Protein AF-A0A971K9X6-F1 (afdb_monomer)

Mean predicted aligned error: 4.58 Å

Secondary structure (DSSP, 8-state):
-HHHHHHHHHHHHHHHHHHHHHHHHHHHHS-SSSHHHHHHHHHHHHTTHHHHHHHHHHHHHHT--HHHHHHHHHHHHHHHHHHHHHHHHHIIIII--TT-GGGSGGGTTSTTHHHHHHHIIIIIIIHHHHHHHHHHHHHHHHHHHHHHHHHHHHHHTS--

Foldseek 3Di:
DPPLLVVLLVLLLVLLLVLLVVLVVLPVPFDCDDPSVVVSVCSSVVSLVVSLVVSLLCCCPPVVDLQSLLQSQLSSLLSSQLNNLVSVLCCCADVNDPVCNLQHVVNVVPPCNVVSVVVCCVCPRVVSSVVSSVVSNNVRNVSSSVSSVVSNVVVVVVVD

Radius of gyration: 18.91 Å; Cα contacts (8 Å, |Δi|>4): 188; chains: 1; bounding box: 48×42×56 Å

Sequence (160 aa):
MKKRWLVYALAGFFFGIFDFYYQILVQKHLPAIGLLGYIKVLLILGVFIIPLVPAVRYESKTSGSRLQAGLAGSLIWLAAIVAYYLTNAVQLAFIGFAGMPELHISQRAEPYFWENWKNVFTYSILGGMAEWGAIALVGGFIVGYLLSLILLRRRGSVSQ

Solvent-accessible surface area (backbone atoms only — not comparable to full-atom values): 8032 Å² total; per-residue (Å²): 124,70,69,61,58,51,50,38,34,50,48,13,26,56,46,10,46,51,46,47,58,48,50,52,53,49,60,74,75,38,56,83,63,68,75,54,18,57,52,45,52,49,53,68,61,52,56,64,48,63,73,36,50,64,53,18,55,46,26,43,68,74,67,64,33,42,65,58,6,8,53,48,17,15,44,19,38,33,29,13,42,52,28,24,40,50,46,50,52,49,36,34,35,75,72,46,37,94,94,47,58,62,52,15,61,89,34,66,84,45,96,54,26,68,60,54,44,52,49,46,45,52,59,54,38,49,39,45,39,52,60,51,30,53,48,20,39,54,49,19,22,52,53,18,26,53,52,21,52,56,57,52,53,59,54,63,69,72,74,114

Structure (mmCIF, N/CA/C/O backbone):
data_AF-A0A971K9X6-F1
#
_entry.id   AF-A0A971K9X6-F1
#
loop_
_atom_site.group_PDB
_atom_site.id
_atom_site.type_symbol
_atom_site.label_atom_id
_atom_site.label_alt_id
_atom_site.label_comp_id
_atom_site.label_asym_id
_atom_site.label_entity_id
_atom_site.label_seq_id
_atom_site.pdbx_PDB_ins_code
_atom_site.Cartn_x
_atom_site.Cartn_y
_atom_site.Cartn_z
_atom_site.occupancy
_atom_site.B_iso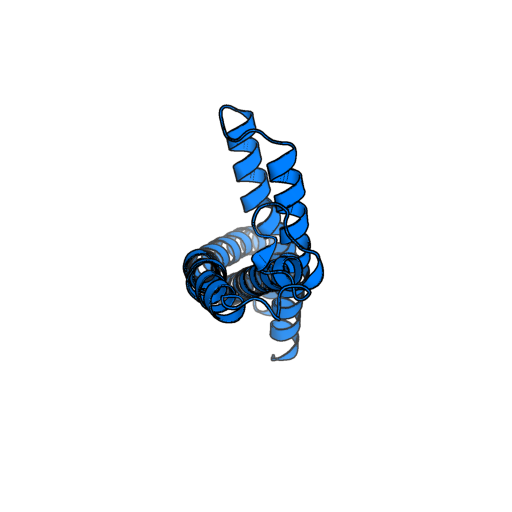_or_equiv
_atom_site.auth_seq_id
_atom_site.auth_comp_id
_atom_site.auth_asym_id
_atom_site.auth_atom_id
_atom_site.pdbx_PDB_model_num
ATOM 1 N N . MET A 1 1 ? -8.274 -18.570 15.133 1.00 62.53 1 MET A N 1
ATOM 2 C CA . MET A 1 1 ? -7.395 -17.374 15.091 1.00 62.53 1 MET A CA 1
ATOM 3 C C . MET A 1 1 ? -6.742 -17.126 13.727 1.00 62.53 1 MET A C 1
ATOM 5 O O . MET A 1 1 ? -6.788 -15.991 13.290 1.00 62.53 1 MET A O 1
ATOM 9 N N . LYS A 1 2 ? -6.193 -18.124 13.012 1.00 74.31 2 LYS A N 1
ATOM 10 C CA . LYS A 1 2 ? -5.435 -17.900 11.754 1.00 74.31 2 LYS A CA 1
ATOM 11 C C . LYS A 1 2 ? -6.257 -17.372 10.558 1.00 74.31 2 LYS A C 1
ATOM 13 O O . LYS A 1 2 ? -5.766 -16.539 9.809 1.00 74.31 2 LYS A O 1
ATOM 18 N N . LYS A 1 3 ? -7.520 -17.800 10.407 1.00 89.62 3 LYS A N 1
ATOM 19 C CA . LYS A 1 3 ? -8.352 -17.458 9.232 1.00 89.62 3 LYS A CA 1
ATOM 20 C C . LYS A 1 3 ? -8.624 -15.952 9.075 1.00 89.62 3 LYS A C 1
ATOM 22 O O . LYS A 1 3 ? -8.594 -15.461 7.957 1.00 89.62 3 LYS A O 1
ATOM 27 N N . ARG A 1 4 ? -8.838 -15.206 10.168 1.00 92.31 4 ARG A N 1
ATOM 28 C CA . ARG A 1 4 ? -9.127 -13.758 10.090 1.00 92.31 4 ARG A CA 1
ATOM 29 C C . ARG A 1 4 ? -7.924 -12.928 9.635 1.00 92.31 4 ARG A C 1
ATOM 31 O O . ARG A 1 4 ? -8.088 -12.020 8.838 1.00 92.31 4 ARG A O 1
ATOM 38 N N . TRP A 1 5 ? -6.717 -13.293 10.068 1.00 95.25 5 TRP A N 1
ATOM 39 C CA . TRP A 1 5 ? -5.487 -12.624 9.633 1.00 95.25 5 TRP A CA 1
ATOM 40 C C . TRP A 1 5 ? -5.223 -12.843 8.143 1.00 95.25 5 TRP A C 1
ATOM 42 O O . TRP A 1 5 ? -4.822 -11.911 7.457 1.00 95.25 5 TRP A O 1
ATOM 52 N N . LEU A 1 6 ? -5.530 -14.040 7.628 1.00 96.06 6 LEU A N 1
ATOM 53 C CA . LEU A 1 6 ? -5.502 -14.294 6.188 1.00 96.06 6 LEU A CA 1
ATOM 54 C C . LEU A 1 6 ? -6.502 -13.400 5.444 1.00 96.06 6 LEU A C 1
ATOM 56 O O . LEU A 1 6 ? -6.147 -12.820 4.427 1.00 96.06 6 LEU A O 1
ATOM 60 N N . VAL A 1 7 ? -7.724 -13.241 5.963 1.00 96.06 7 VAL A N 1
ATOM 61 C CA . VAL A 1 7 ? -8.721 -12.332 5.367 1.00 96.06 7 VAL A CA 1
ATOM 62 C C . VAL A 1 7 ? -8.218 -10.886 5.351 1.00 96.06 7 VAL A C 1
ATOM 64 O O . VAL A 1 7 ? -8.391 -10.210 4.346 1.00 96.06 7 VAL A O 1
ATOM 67 N N . TYR A 1 8 ? -7.553 -10.416 6.410 1.00 97.19 8 TYR A N 1
ATOM 68 C CA . TYR A 1 8 ? -6.954 -9.075 6.445 1.00 97.19 8 TYR A CA 1
ATOM 69 C C . TYR A 1 8 ? -5.833 -8.918 5.415 1.00 97.19 8 TYR A C 1
ATOM 71 O O . TYR A 1 8 ? -5.815 -7.936 4.678 1.00 97.19 8 TYR A O 1
ATOM 79 N N . ALA A 1 9 ? -4.940 -9.904 5.313 1.00 97.75 9 ALA A N 1
ATOM 80 C CA . ALA A 1 9 ? -3.885 -9.900 4.307 1.00 97.75 9 ALA A CA 1
ATOM 81 C C . ALA A 1 9 ? -4.460 -9.897 2.881 1.00 97.75 9 ALA A C 1
ATOM 83 O O . ALA A 1 9 ? -4.021 -9.108 2.054 1.00 97.75 9 ALA A O 1
ATOM 84 N N . LEU A 1 10 ? -5.481 -10.716 2.603 1.00 97.56 10 LEU A N 1
ATOM 85 C CA . LEU A 1 10 ? -6.153 -10.744 1.301 1.00 97.56 10 LEU A CA 1
ATOM 86 C C . LEU A 1 10 ? -6.877 -9.427 1.001 1.00 97.56 10 LEU A C 1
ATOM 88 O O . LEU A 1 10 ? -6.783 -8.926 -0.114 1.00 97.56 10 LEU A O 1
ATOM 92 N N . ALA A 1 11 ? -7.563 -8.844 1.987 1.00 97.62 11 ALA A N 1
ATOM 93 C CA . ALA A 1 11 ? -8.222 -7.550 1.834 1.00 97.62 11 ALA A CA 1
ATOM 94 C C . ALA A 1 11 ? -7.212 -6.450 1.485 1.00 97.62 11 ALA A C 1
ATOM 96 O O . ALA A 1 11 ? -7.444 -5.693 0.548 1.00 97.62 11 ALA A O 1
ATOM 97 N N . GLY A 1 12 ? -6.077 -6.406 2.190 1.00 98.31 12 GLY A N 1
ATOM 98 C CA . GLY A 1 12 ? -4.971 -5.508 1.866 1.00 98.31 12 GLY A CA 1
ATOM 99 C C . GLY A 1 12 ? -4.404 -5.772 0.473 1.00 98.31 12 GLY A C 1
ATOM 100 O O . GLY A 1 12 ? -4.256 -4.842 -0.306 1.00 98.31 12 GLY A O 1
ATOM 101 N N . PHE A 1 13 ? -4.171 -7.035 0.118 1.00 98.50 13 PHE A N 1
ATOM 102 C CA . PHE A 1 13 ? -3.624 -7.418 -1.182 1.00 98.50 13 PHE A CA 1
ATOM 103 C C . PHE A 1 13 ? -4.508 -6.956 -2.352 1.00 98.50 13 PHE A C 1
ATOM 105 O O . PHE A 1 13 ? -4.042 -6.244 -3.237 1.00 98.50 13 PHE A O 1
ATOM 112 N N . PHE A 1 14 ? -5.802 -7.296 -2.340 1.00 98.31 14 PHE A N 1
ATOM 113 C CA . PHE A 1 14 ? -6.727 -6.854 -3.390 1.00 98.31 14 PHE A CA 1
ATOM 114 C C . PHE A 1 14 ? -6.895 -5.336 -3.406 1.00 98.31 14 PHE A C 1
ATOM 116 O O . PHE A 1 14 ? -6.983 -4.739 -4.479 1.00 98.31 14 PHE A O 1
ATOM 123 N N . PHE A 1 15 ? -6.896 -4.707 -2.228 1.00 98.44 15 PHE A N 1
ATOM 124 C CA . PHE A 1 15 ? -6.911 -3.256 -2.132 1.00 98.44 15 PHE A CA 1
ATOM 125 C C . PHE A 1 15 ? -5.670 -2.627 -2.772 1.00 98.44 15 PHE A C 1
ATOM 127 O O . PHE A 1 15 ? -5.825 -1.666 -3.505 1.00 98.44 15 PHE A O 1
ATOM 134 N N . GLY A 1 16 ? -4.470 -3.174 -2.573 1.00 98.38 16 GLY A N 1
ATOM 135 C CA . GLY A 1 16 ? -3.242 -2.653 -3.182 1.00 98.38 16 GLY A CA 1
ATOM 136 C C . GLY A 1 16 ? -3.235 -2.732 -4.710 1.00 98.38 16 GLY A C 1
ATOM 137 O O . GLY A 1 16 ? -2.792 -1.793 -5.367 1.00 98.38 16 GLY A O 1
ATOM 138 N N . ILE A 1 17 ? -3.791 -3.806 -5.286 1.00 98.31 17 ILE A N 1
ATOM 139 C CA . ILE A 1 17 ? -4.000 -3.906 -6.743 1.00 98.31 17 ILE A CA 1
ATOM 140 C C . ILE A 1 17 ? -4.943 -2.795 -7.218 1.00 98.31 17 ILE A C 1
ATOM 142 O O . ILE A 1 17 ? -4.664 -2.118 -8.203 1.00 98.31 17 ILE A O 1
ATOM 146 N N . PHE A 1 18 ? -6.066 -2.596 -6.523 1.00 98.12 18 PHE A N 1
ATOM 147 C CA . PHE A 1 18 ? -7.011 -1.530 -6.853 1.00 98.12 18 PHE A CA 1
ATOM 148 C C . PHE A 1 18 ? -6.384 -0.135 -6.702 1.00 98.12 18 PHE A C 1
ATOM 150 O O . PHE A 1 18 ? -6.533 0.707 -7.589 1.00 98.12 18 PHE A O 1
ATOM 157 N N . ASP A 1 19 ? -5.665 0.093 -5.603 1.00 97.81 19 ASP A N 1
ATOM 158 C CA . ASP A 1 19 ? -5.030 1.364 -5.268 1.00 97.81 19 ASP A CA 1
ATOM 159 C C . ASP A 1 19 ? -4.020 1.779 -6.337 1.00 97.81 19 ASP A C 1
ATOM 161 O O . ASP A 1 19 ? -3.967 2.944 -6.713 1.00 97.81 19 ASP A O 1
ATOM 165 N N . PHE A 1 20 ? -3.301 0.821 -6.923 1.00 97.44 20 PHE A N 1
ATOM 166 C CA . PHE A 1 20 ? -2.401 1.079 -8.041 1.00 97.44 20 PHE A CA 1
ATOM 167 C C . PHE A 1 20 ? -3.087 1.815 -9.206 1.00 97.44 20 PHE A C 1
ATOM 169 O O . PHE A 1 20 ? -2.646 2.885 -9.632 1.00 97.44 20 PHE A O 1
ATOM 176 N N . TYR A 1 21 ? -4.223 1.299 -9.679 1.00 96.31 21 TYR A N 1
ATOM 177 C CA . TYR A 1 21 ? -4.985 1.944 -10.752 1.00 96.31 21 TYR A CA 1
ATOM 178 C C . TYR A 1 21 ? -5.677 3.227 -10.287 1.00 96.31 21 TYR A C 1
ATOM 180 O O . TYR A 1 21 ? -5.750 4.203 -11.038 1.00 96.31 21 TYR A O 1
ATOM 188 N N . TYR A 1 22 ? -6.160 3.250 -9.044 1.00 96.62 22 TYR A N 1
ATOM 189 C CA . TYR A 1 22 ? -6.749 4.441 -8.442 1.00 96.62 22 TYR A CA 1
ATOM 190 C C . TYR A 1 22 ? -5.754 5.607 -8.400 1.00 96.62 22 TYR A C 1
ATOM 192 O O . TYR A 1 22 ? -6.085 6.719 -8.815 1.00 96.62 22 TYR A O 1
ATOM 200 N N . GLN A 1 23 ? -4.515 5.357 -7.979 1.00 95.12 23 GLN A N 1
ATOM 201 C CA . GLN A 1 23 ? -3.474 6.374 -7.936 1.00 95.12 23 GLN A CA 1
ATOM 202 C C . GLN A 1 23 ? -3.124 6.889 -9.331 1.00 95.12 23 GLN A C 1
ATOM 204 O O . GLN A 1 23 ? -2.978 8.099 -9.490 1.00 95.12 23 GLN A O 1
ATOM 209 N N . ILE A 1 24 ? -3.067 6.029 -10.355 1.00 93.19 24 ILE A N 1
ATOM 210 C CA . ILE A 1 24 ? -2.876 6.471 -11.749 1.00 93.19 24 ILE A CA 1
ATOM 211 C C . ILE A 1 24 ? -3.981 7.455 -12.160 1.00 93.19 24 ILE A C 1
ATOM 213 O O . ILE A 1 24 ? -3.691 8.519 -12.712 1.00 93.19 24 ILE A O 1
ATOM 217 N N . LEU A 1 25 ? -5.245 7.144 -11.854 1.00 94.69 25 LEU A N 1
ATOM 218 C CA . LEU A 1 25 ? -6.383 8.021 -12.153 1.00 94.69 25 LEU A CA 1
ATOM 219 C C . LEU A 1 25 ? -6.283 9.362 -11.418 1.00 94.69 25 LEU A C 1
ATOM 221 O O . LEU A 1 25 ? -6.429 10.423 -12.029 1.00 94.69 25 LEU A O 1
ATOM 225 N N . VAL A 1 26 ? -5.994 9.325 -10.118 1.00 94.50 26 VAL A N 1
ATOM 226 C CA . VAL A 1 26 ? -5.851 10.523 -9.282 1.00 94.50 26 VAL A CA 1
ATOM 227 C C . VAL A 1 26 ? -4.687 11.390 -9.762 1.00 94.50 26 VAL A C 1
ATOM 229 O O . VAL A 1 26 ? -4.823 12.609 -9.869 1.00 94.50 26 VAL A O 1
ATOM 232 N N . GLN A 1 27 ? -3.547 10.783 -10.092 1.00 90.94 27 GLN A N 1
ATOM 233 C CA . GLN A 1 27 ? -2.368 11.501 -10.567 1.00 90.94 27 GLN A CA 1
ATOM 234 C C . GLN A 1 27 ? -2.580 12.137 -11.940 1.00 90.94 27 GLN A C 1
ATOM 236 O O . GLN A 1 27 ? -2.094 13.245 -12.158 1.00 90.94 27 GLN A O 1
ATOM 241 N N . LYS A 1 28 ? -3.326 11.472 -12.829 1.00 91.81 28 LYS A N 1
ATOM 242 C CA . LYS A 1 28 ? -3.650 11.974 -14.169 1.00 91.81 28 LYS A CA 1
ATOM 243 C C . LYS A 1 28 ? -4.585 13.184 -14.142 1.00 91.81 28 LYS A C 1
ATOM 245 O O . LYS A 1 28 ? -4.468 14.057 -14.997 1.00 91.81 28 LYS A O 1
ATOM 250 N N . HIS A 1 29 ? -5.528 13.221 -13.201 1.00 91.56 29 HIS A N 1
ATOM 251 C CA . HIS A 1 29 ? -6.605 14.215 -13.202 1.00 91.56 29 HIS A CA 1
ATOM 252 C C . HIS A 1 29 ? -6.433 15.352 -12.195 1.00 91.56 29 HIS A C 1
ATOM 254 O O . HIS A 1 29 ? -7.069 16.391 -12.368 1.00 91.56 29 HIS A O 1
ATOM 260 N N . LEU A 1 30 ? -5.585 15.196 -11.172 1.00 90.81 30 LEU A N 1
ATOM 261 C CA . LEU A 1 30 ? -5.364 16.238 -10.170 1.00 90.81 30 LEU A CA 1
ATOM 262 C C . LEU A 1 30 ? -3.942 16.816 -10.220 1.00 90.81 30 LEU A C 1
ATOM 264 O O . LEU A 1 30 ? -2.958 16.062 -10.138 1.00 90.81 30 LEU A O 1
ATOM 268 N N . PRO A 1 31 ? -3.814 18.158 -10.293 1.00 89.06 31 PRO A N 1
ATOM 269 C CA . PRO A 1 31 ? -2.521 18.824 -10.288 1.00 89.06 31 PRO A CA 1
ATOM 270 C C . PRO A 1 31 ? -1.828 18.666 -8.930 1.00 89.06 31 PRO A C 1
ATOM 272 O O . PRO A 1 31 ? -2.461 18.444 -7.899 1.00 89.06 31 PRO A O 1
ATOM 275 N N . ALA A 1 32 ? -0.499 18.781 -8.931 1.00 84.75 32 ALA A N 1
ATOM 276 C CA . ALA A 1 32 ? 0.317 18.602 -7.729 1.00 84.75 32 ALA A CA 1
ATOM 277 C C . ALA A 1 32 ? 0.372 19.844 -6.819 1.00 84.75 32 ALA A C 1
ATOM 279 O O . ALA A 1 32 ? 0.761 19.727 -5.661 1.00 84.75 32 ALA A O 1
ATOM 280 N N . ILE A 1 33 ? -0.004 21.022 -7.326 1.00 87.44 33 ILE A N 1
ATOM 281 C CA . ILE A 1 33 ? 0.164 22.311 -6.641 1.00 87.44 33 ILE A CA 1
ATOM 282 C C . ILE A 1 33 ? -1.177 23.010 -6.381 1.00 87.44 33 ILE A C 1
ATOM 284 O O . ILE A 1 33 ? -2.161 22.791 -7.089 1.00 87.44 33 ILE A O 1
ATOM 288 N N . GLY A 1 34 ? -1.202 23.876 -5.365 1.00 89.88 34 GLY A N 1
ATOM 289 C CA . GLY A 1 34 ? -2.387 24.640 -4.964 1.00 89.88 34 GLY A CA 1
ATOM 290 C C . GLY A 1 34 ? -3.433 23.810 -4.209 1.00 89.88 34 GLY A C 1
ATOM 291 O O . GLY A 1 34 ? -3.157 22.702 -3.750 1.00 89.88 34 GLY A O 1
ATOM 292 N N . LEU A 1 35 ? -4.657 24.343 -4.086 1.00 89.38 35 LEU A N 1
ATOM 293 C CA . LEU A 1 35 ? -5.756 23.713 -3.333 1.00 89.38 35 LEU A CA 1
ATOM 294 C C . LEU A 1 35 ? -6.031 22.264 -3.775 1.00 89.38 35 LEU A C 1
ATOM 296 O O . LEU A 1 35 ? -6.212 21.371 -2.947 1.00 89.38 35 LEU A O 1
ATOM 300 N N . LEU A 1 36 ? -6.014 22.027 -5.086 1.00 89.75 36 LEU A N 1
ATOM 301 C CA . LEU A 1 36 ? -6.235 20.706 -5.674 1.00 89.75 36 LEU A CA 1
ATOM 302 C C . LEU A 1 36 ? -5.108 19.709 -5.342 1.00 89.75 36 LEU A C 1
ATOM 304 O O . LEU A 1 36 ? -5.373 18.511 -5.258 1.00 89.75 36 LEU A O 1
ATOM 308 N N . GLY A 1 37 ? -3.890 20.188 -5.067 1.00 90.06 37 GLY A N 1
ATOM 309 C CA . GLY A 1 37 ? -2.783 19.360 -4.584 1.00 90.06 37 GLY A CA 1
ATOM 310 C C . GLY A 1 37 ? -3.036 18.796 -3.182 1.00 90.06 37 GLY A C 1
ATOM 311 O O . GLY A 1 37 ? -2.799 17.614 -2.939 1.00 90.06 37 GLY A O 1
ATOM 312 N N . TYR A 1 38 ? -3.612 19.586 -2.270 1.00 91.12 38 TYR A N 1
ATOM 313 C CA . TYR A 1 38 ? -4.000 19.080 -0.945 1.00 91.12 38 TYR A CA 1
ATOM 314 C C . TYR A 1 38 ? -5.118 18.038 -1.041 1.00 91.12 38 TYR A C 1
ATOM 316 O O . TYR A 1 38 ? -5.060 17.003 -0.378 1.00 91.12 38 TYR A O 1
ATOM 324 N N . ILE A 1 39 ? -6.106 18.272 -1.911 1.00 91.62 39 ILE A N 1
ATOM 325 C CA . ILE A 1 39 ? -7.180 17.303 -2.177 1.00 91.62 39 ILE A CA 1
ATOM 326 C C . ILE A 1 39 ? -6.597 15.994 -2.720 1.00 91.62 39 ILE A C 1
ATOM 328 O O . ILE A 1 39 ? -6.990 14.920 -2.273 1.00 91.62 39 ILE A O 1
ATOM 332 N N . LYS A 1 40 ? -5.610 16.066 -3.620 1.00 91.94 40 LYS A N 1
ATOM 333 C CA . LYS A 1 40 ? -4.902 14.891 -4.141 1.00 91.94 40 LYS A CA 1
ATOM 334 C C . LYS A 1 40 ? -4.255 14.063 -3.027 1.00 91.94 40 LYS A C 1
ATOM 336 O O . LYS A 1 40 ? -4.444 12.851 -2.996 1.00 91.94 40 LYS A O 1
ATOM 341 N N . VAL A 1 41 ? -3.544 14.700 -2.095 1.00 90.56 41 VAL A N 1
ATOM 342 C CA . VAL A 1 41 ? -2.926 14.004 -0.949 1.00 90.56 41 VAL A CA 1
ATOM 343 C C . VAL A 1 41 ? -3.987 13.344 -0.066 1.00 90.56 41 VAL A C 1
ATOM 345 O O . VAL A 1 41 ? -3.829 12.188 0.323 1.00 90.56 41 VAL A O 1
ATOM 348 N N . LEU A 1 42 ? -5.091 14.044 0.213 1.00 92.38 42 LEU A N 1
ATOM 349 C CA . LEU A 1 42 ? -6.198 13.495 1.002 1.00 92.38 42 LEU A CA 1
ATOM 350 C C . LEU A 1 42 ? -6.845 12.281 0.333 1.00 92.38 42 LEU A C 1
ATOM 352 O O . LEU A 1 42 ? -7.206 11.336 1.025 1.00 92.38 42 LEU A O 1
ATOM 356 N N . LEU A 1 43 ? -6.976 12.286 -0.991 1.00 94.00 43 LEU A N 1
ATOM 357 C CA . LEU A 1 43 ? -7.516 11.159 -1.746 1.00 94.00 43 LEU A CA 1
ATOM 358 C C . LEU A 1 43 ? -6.575 9.947 -1.712 1.00 94.00 43 LEU A C 1
ATOM 360 O O . LEU A 1 43 ? -7.024 8.844 -1.412 1.00 94.00 43 LEU A O 1
ATOM 364 N N . ILE A 1 44 ? -5.272 10.164 -1.928 1.00 93.12 44 ILE A N 1
ATOM 365 C CA . ILE A 1 44 ? -4.255 9.098 -1.913 1.00 93.12 44 ILE A CA 1
ATOM 366 C C . ILE A 1 44 ? -4.119 8.466 -0.523 1.00 93.12 44 ILE A C 1
ATOM 368 O O . ILE A 1 44 ? -4.059 7.249 -0.402 1.00 93.12 44 ILE A O 1
ATOM 372 N N . LEU A 1 45 ? -4.087 9.266 0.545 1.00 91.31 45 LEU A N 1
ATOM 373 C CA . LEU A 1 45 ? -3.921 8.728 1.900 1.00 91.31 45 LEU A CA 1
ATOM 374 C C . LEU A 1 45 ? -5.249 8.283 2.523 1.00 91.31 45 LEU A C 1
ATOM 376 O O . LEU A 1 45 ? -5.299 7.311 3.273 1.00 91.31 45 LEU A O 1
ATOM 380 N N . GLY A 1 46 ? -6.343 8.981 2.225 1.00 92.88 46 GLY A N 1
ATOM 381 C CA . GLY A 1 46 ? -7.652 8.725 2.822 1.00 92.88 46 GLY A CA 1
ATOM 382 C C . GLY A 1 46 ? -8.284 7.415 2.357 1.00 92.88 46 GLY A C 1
ATOM 383 O O . GLY A 1 46 ? -8.967 6.754 3.143 1.00 92.88 46 GLY A O 1
ATOM 384 N N . VAL A 1 47 ? -8.022 6.989 1.117 1.00 95.94 47 VAL A N 1
ATOM 385 C CA . VAL A 1 47 ? -8.576 5.743 0.562 1.00 95.94 47 VAL A CA 1
ATOM 386 C C . VAL A 1 47 ? -8.128 4.500 1.351 1.00 95.94 47 VAL A C 1
ATOM 388 O O . VAL A 1 47 ? -8.895 3.546 1.489 1.00 95.94 47 VAL A O 1
ATOM 391 N N . PHE A 1 48 ? -6.958 4.544 1.998 1.00 96.00 48 PHE A N 1
ATOM 392 C CA . PHE A 1 48 ? -6.423 3.459 2.836 1.00 96.00 48 PHE A CA 1
ATOM 393 C C . PHE A 1 48 ? -7.248 3.174 4.104 1.00 96.00 48 PHE A C 1
ATOM 395 O O . PHE A 1 48 ? -7.081 2.130 4.743 1.00 96.00 48 PHE A O 1
ATOM 402 N N . ILE A 1 49 ? -8.175 4.063 4.471 1.00 95.25 49 ILE A N 1
ATOM 403 C CA . ILE A 1 49 ? -9.113 3.836 5.577 1.00 95.25 49 ILE A CA 1
ATOM 404 C C . ILE A 1 49 ? -10.167 2.783 5.194 1.00 95.25 49 ILE A C 1
ATOM 406 O O . ILE A 1 49 ? -10.603 2.012 6.052 1.00 95.25 49 ILE A O 1
ATOM 410 N N . ILE A 1 50 ? -10.547 2.698 3.914 1.00 95.31 50 ILE A N 1
ATOM 411 C CA . ILE A 1 50 ? -11.618 1.821 3.412 1.00 95.31 50 ILE A CA 1
ATOM 412 C C . ILE A 1 50 ? -11.404 0.345 3.790 1.00 95.31 50 ILE A C 1
ATOM 414 O O . ILE A 1 50 ? -12.294 -0.221 4.433 1.00 95.31 50 ILE A O 1
ATOM 418 N N . PRO A 1 51 ? -10.265 -0.302 3.461 1.00 95.25 51 PRO A N 1
ATOM 419 C CA . PRO A 1 51 ? -10.054 -1.712 3.801 1.00 95.25 51 PRO A CA 1
ATOM 420 C C . PRO A 1 51 ? -9.854 -1.934 5.308 1.00 95.25 51 PRO A C 1
ATOM 422 O O . PRO A 1 51 ? -10.060 -3.037 5.813 1.00 95.25 51 PRO A O 1
ATOM 425 N N . LEU A 1 52 ? -9.473 -0.888 6.043 1.00 94.75 52 LEU A N 1
ATOM 426 C CA . LEU A 1 52 ? -9.100 -0.962 7.450 1.00 94.75 52 LEU A CA 1
ATOM 427 C C . LEU A 1 52 ? -10.322 -0.894 8.384 1.00 94.75 52 LEU A C 1
ATOM 429 O O . LEU A 1 52 ? -10.378 -1.617 9.381 1.00 94.75 52 LEU A O 1
ATOM 433 N N . VAL A 1 53 ? -11.347 -0.105 8.044 1.00 94.00 53 VAL A N 1
ATOM 434 C CA . VAL A 1 53 ? -12.601 0.014 8.818 1.00 94.00 53 VAL A CA 1
ATOM 435 C C . VAL A 1 53 ? -13.276 -1.332 9.135 1.00 94.00 53 VAL A C 1
ATOM 437 O O . VAL A 1 53 ? -13.598 -1.548 10.311 1.00 94.00 53 VAL A O 1
ATOM 440 N N . PRO A 1 54 ? -13.525 -2.250 8.176 1.00 93.81 54 PRO A N 1
ATOM 441 C CA . PRO A 1 54 ? -14.198 -3.513 8.480 1.00 93.81 54 PRO A CA 1
ATOM 442 C C . PRO A 1 54 ? -13.382 -4.391 9.438 1.00 93.81 54 PRO A C 1
ATOM 444 O O . PRO A 1 54 ? -13.955 -4.966 10.366 1.00 93.81 54 PRO A O 1
ATOM 447 N N . ALA A 1 55 ? -12.058 -4.442 9.275 1.00 94.06 55 ALA A N 1
ATOM 448 C CA . ALA A 1 55 ? -11.173 -5.216 10.141 1.00 94.06 55 ALA A CA 1
ATOM 449 C C . ALA A 1 55 ? -11.105 -4.641 11.560 1.00 94.06 55 ALA A C 1
ATOM 451 O O . ALA A 1 55 ? -11.280 -5.370 12.535 1.00 94.06 55 ALA A O 1
ATOM 452 N N . VAL A 1 56 ? -10.948 -3.321 11.691 1.00 93.06 56 VAL A N 1
ATOM 453 C CA . VAL A 1 56 ? -10.957 -2.656 13.000 1.00 93.06 56 VAL A CA 1
ATOM 454 C C . VAL A 1 56 ? -12.298 -2.848 13.694 1.00 93.06 56 VAL A C 1
ATOM 456 O O . VAL A 1 56 ? -12.329 -3.204 14.867 1.00 93.06 56 VAL A O 1
ATOM 459 N N . ARG A 1 57 ? -13.420 -2.692 12.981 1.00 92.12 57 ARG A N 1
ATOM 460 C CA . ARG A 1 57 ? -14.756 -2.923 13.547 1.00 92.12 57 ARG A CA 1
ATOM 461 C C . ARG A 1 57 ? -14.931 -4.364 14.018 1.00 92.12 57 ARG A C 1
ATOM 463 O O . ARG A 1 57 ? -15.559 -4.578 15.055 1.00 92.12 57 ARG A O 1
ATOM 470 N N . TYR A 1 58 ? -14.407 -5.333 13.270 1.00 92.94 58 TYR A N 1
ATOM 471 C CA . TYR A 1 58 ? -14.411 -6.732 13.680 1.00 92.94 58 TYR A CA 1
ATOM 472 C C . TYR A 1 58 ? -13.590 -6.930 14.960 1.00 92.94 58 TYR A C 1
ATOM 474 O O . TYR A 1 58 ? -14.114 -7.456 15.939 1.00 92.94 58 TYR A O 1
ATOM 482 N N . GLU A 1 59 ? -12.350 -6.441 15.012 1.00 92.62 59 GLU A N 1
ATOM 483 C CA . GLU A 1 59 ? -11.491 -6.591 16.194 1.00 92.62 59 GLU A CA 1
ATOM 484 C C . GLU A 1 59 ? -12.067 -5.872 17.423 1.00 92.62 59 GLU A C 1
ATOM 486 O O . GLU A 1 59 ? -12.184 -6.466 18.494 1.00 92.62 59 GLU A O 1
ATOM 491 N N . SER A 1 60 ? -12.573 -4.645 17.273 1.00 88.50 60 SER A N 1
ATOM 492 C CA . SER A 1 60 ? -13.256 -3.932 18.360 1.00 88.50 60 SER A CA 1
ATOM 493 C C . SER A 1 60 ? -14.478 -4.693 18.894 1.00 88.50 60 SER A C 1
ATOM 495 O O . SER A 1 60 ? -14.814 -4.563 20.070 1.00 88.50 60 SER A O 1
ATOM 497 N N . LYS A 1 61 ? -15.167 -5.484 18.059 1.00 87.62 61 LYS A N 1
ATOM 498 C CA . LYS A 1 61 ? -16.336 -6.268 18.483 1.00 87.62 61 LYS A CA 1
ATOM 499 C C . LYS A 1 61 ? -15.973 -7.613 19.097 1.00 87.62 61 LYS A C 1
ATOM 501 O O . LYS A 1 61 ? -16.606 -7.989 20.080 1.00 87.62 61 LYS A O 1
ATOM 506 N N . THR A 1 62 ? -15.022 -8.323 18.496 1.00 87.38 62 THR A N 1
ATOM 507 C CA . THR A 1 62 ? -14.713 -9.721 18.814 1.00 87.38 62 THR A CA 1
ATOM 508 C C . THR A 1 62 ? -13.597 -9.852 19.839 1.00 87.38 62 THR A C 1
ATOM 510 O O . THR A 1 62 ? -13.722 -10.661 20.751 1.00 87.38 62 THR A O 1
ATOM 513 N N . SER A 1 63 ? -12.508 -9.092 19.701 1.00 86.06 63 SER A N 1
ATOM 514 C CA . SER A 1 63 ? -11.387 -9.144 20.647 1.00 86.06 63 SER A CA 1
ATOM 515 C C . SER A 1 63 ? -11.459 -8.048 21.707 1.00 86.06 63 SER A C 1
ATOM 517 O O . SER A 1 63 ? -10.819 -8.173 22.747 1.00 86.06 63 SER A O 1
ATOM 519 N N . GLY A 1 64 ? -12.197 -6.961 21.445 1.00 85.06 64 GLY A N 1
ATOM 520 C CA . GLY A 1 64 ? -12.249 -5.787 22.325 1.00 85.06 64 GLY A CA 1
ATOM 521 C C . GLY A 1 64 ? -10.892 -5.087 22.476 1.00 85.06 64 GLY A C 1
ATOM 522 O O . GLY A 1 64 ? -10.743 -4.181 23.294 1.00 85.06 64 GLY A O 1
ATOM 523 N N . SER A 1 65 ? -9.889 -5.502 21.695 1.00 88.56 65 SER A N 1
ATOM 524 C CA . SER A 1 65 ? -8.498 -5.111 21.870 1.00 88.56 65 SER A CA 1
ATOM 525 C C . SER A 1 65 ? -8.097 -4.064 20.841 1.00 88.56 65 SER A C 1
ATOM 527 O O . SER A 1 65 ? -8.100 -4.296 19.631 1.00 88.56 65 SER A O 1
ATOM 529 N N . ARG A 1 66 ? -7.678 -2.900 21.339 1.00 92.44 66 ARG A N 1
ATOM 530 C CA . ARG A 1 66 ? -7.121 -1.817 20.513 1.00 92.44 66 ARG A CA 1
ATOM 531 C C . ARG A 1 66 ? -5.803 -2.230 19.861 1.00 92.44 66 ARG A C 1
ATOM 533 O O . ARG A 1 66 ? -5.534 -1.837 18.733 1.00 92.44 66 ARG A O 1
ATOM 540 N N . LEU A 1 67 ? -5.023 -3.069 20.547 1.00 94.31 67 LEU A N 1
ATOM 541 C CA . LEU A 1 67 ? -3.772 -3.611 20.024 1.00 94.31 67 LEU A CA 1
ATOM 542 C C . LEU A 1 67 ? -4.023 -4.518 18.814 1.00 94.31 67 LEU A C 1
ATOM 544 O O . LEU A 1 67 ? -3.357 -4.365 17.797 1.00 94.31 67 LEU A O 1
ATOM 548 N N . GLN A 1 68 ? -5.010 -5.420 18.893 1.00 94.19 68 GLN A N 1
ATOM 549 C CA . GLN A 1 68 ? -5.346 -6.295 17.760 1.00 94.19 6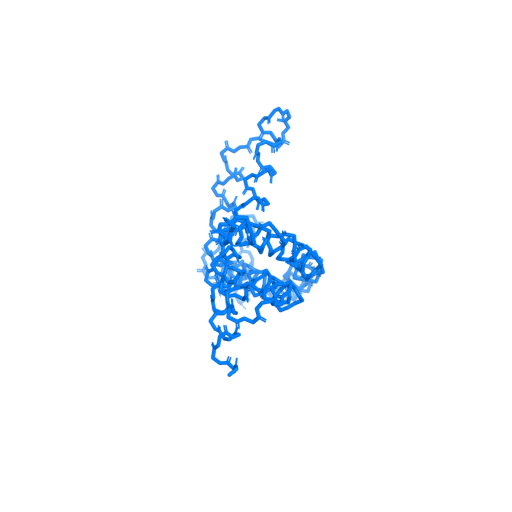8 GLN A CA 1
ATOM 550 C C . GLN A 1 68 ? -5.875 -5.497 16.563 1.00 94.19 68 GLN A C 1
ATOM 552 O O . GLN A 1 68 ? -5.524 -5.815 15.431 1.00 94.19 68 GLN A O 1
ATOM 557 N N . ALA A 1 69 ? -6.636 -4.426 16.805 1.00 95.50 69 ALA A N 1
ATOM 558 C CA . ALA A 1 69 ? -7.070 -3.512 15.750 1.00 95.50 69 ALA A CA 1
ATOM 559 C C . ALA A 1 69 ? -5.900 -2.767 15.080 1.00 95.50 69 ALA A C 1
ATOM 561 O O . ALA A 1 69 ? -5.875 -2.661 13.856 1.00 95.50 69 ALA A O 1
ATOM 562 N N . GLY A 1 70 ? -4.917 -2.299 15.857 1.00 97.25 70 GLY A N 1
ATOM 563 C CA . GLY A 1 70 ? -3.691 -1.707 15.314 1.00 97.25 70 GLY A CA 1
ATOM 564 C C . GLY A 1 70 ? -2.902 -2.705 14.464 1.00 97.25 70 GLY A C 1
ATOM 565 O O . GLY A 1 70 ? -2.600 -2.431 13.308 1.00 97.25 70 GLY A O 1
ATOM 566 N N . LEU A 1 71 ? -2.650 -3.910 14.984 1.00 97.38 71 LEU A N 1
ATOM 567 C CA . LEU A 1 71 ? -1.939 -4.962 14.245 1.00 97.38 71 LEU A CA 1
ATOM 568 C C . LEU A 1 71 ? -2.668 -5.384 12.959 1.00 97.38 71 LEU A C 1
ATOM 570 O O . LEU A 1 71 ? -2.024 -5.644 11.944 1.00 97.38 71 LEU A O 1
ATOM 574 N N . ALA A 1 72 ? -4.004 -5.438 12.981 1.00 96.81 72 ALA A N 1
ATOM 575 C CA . ALA A 1 72 ? -4.800 -5.678 11.780 1.00 96.81 72 ALA A CA 1
ATOM 576 C C . ALA A 1 72 ? -4.603 -4.558 10.749 1.00 96.81 72 ALA A C 1
ATOM 578 O O . ALA A 1 72 ? -4.412 -4.848 9.570 1.00 96.81 72 ALA A O 1
ATOM 579 N N . GLY A 1 73 ? -4.580 -3.298 11.195 1.00 97.75 73 GLY A N 1
ATOM 580 C CA . GLY A 1 73 ? -4.290 -2.146 10.346 1.00 97.75 73 GLY A CA 1
ATOM 581 C C . GLY A 1 73 ? -2.914 -2.225 9.682 1.00 97.75 73 GLY A C 1
ATOM 582 O O . GLY A 1 73 ? -2.831 -2.111 8.460 1.00 97.75 73 GLY A O 1
ATOM 583 N N . SER A 1 74 ? -1.855 -2.510 10.450 1.00 98.31 74 SER A N 1
ATOM 584 C CA . SER A 1 74 ? -0.501 -2.709 9.908 1.00 98.31 74 SER A CA 1
ATOM 585 C C . SER A 1 74 ? -0.460 -3.814 8.856 1.00 98.31 74 SER A C 1
ATOM 587 O O . SER A 1 74 ? 0.122 -3.622 7.794 1.00 98.31 74 SER A O 1
ATOM 589 N N . LEU A 1 75 ? -1.088 -4.965 9.126 1.00 98.06 75 LEU A N 1
ATOM 590 C CA . LEU A 1 75 ? -1.082 -6.093 8.194 1.00 98.06 75 LEU A CA 1
ATOM 591 C C . LEU A 1 75 ? -1.786 -5.750 6.875 1.00 98.06 75 LEU A C 1
ATOM 593 O O . LEU A 1 75 ? -1.272 -6.084 5.811 1.00 98.06 75 LEU A O 1
ATOM 597 N N . ILE A 1 76 ? -2.944 -5.086 6.941 1.00 98.38 76 ILE A N 1
ATOM 598 C CA . ILE A 1 76 ? -3.707 -4.683 5.751 1.00 98.38 76 ILE A CA 1
ATOM 599 C C . ILE A 1 76 ? -2.891 -3.710 4.909 1.00 98.38 76 ILE A C 1
ATOM 601 O O . ILE A 1 76 ? -2.754 -3.912 3.706 1.00 98.38 76 ILE A O 1
ATOM 605 N N . TRP A 1 77 ? -2.336 -2.670 5.533 1.00 98.31 77 TRP A N 1
ATOM 606 C CA . TRP A 1 77 ? -1.574 -1.654 4.812 1.00 98.31 77 TRP A CA 1
ATOM 607 C C . TRP A 1 77 ? -0.285 -2.231 4.224 1.00 98.31 77 TRP A C 1
ATOM 609 O O . TRP A 1 77 ? 0.021 -1.962 3.069 1.00 98.31 77 TRP A O 1
ATOM 619 N N . LEU A 1 78 ? 0.432 -3.089 4.954 1.00 98.44 78 LEU A N 1
ATOM 620 C CA . LEU A 1 78 ? 1.620 -3.764 4.424 1.00 98.44 78 LEU A CA 1
ATOM 621 C C . LEU A 1 78 ? 1.294 -4.664 3.233 1.00 98.44 78 LEU A C 1
ATOM 623 O O . LEU A 1 78 ? 1.980 -4.605 2.215 1.00 98.44 78 LEU A O 1
ATOM 627 N N . ALA A 1 79 ? 0.240 -5.476 3.340 1.00 98.50 79 ALA A N 1
ATOM 628 C CA . ALA A 1 79 ? -0.192 -6.327 2.237 1.00 98.50 79 ALA A CA 1
ATOM 629 C C . ALA A 1 79 ? -0.594 -5.498 1.006 1.00 98.50 79 ALA A C 1
ATOM 631 O O . ALA A 1 79 ? -0.295 -5.900 -0.118 1.00 98.50 79 ALA A O 1
ATOM 632 N N . ALA A 1 80 ? -1.204 -4.327 1.216 1.00 98.50 80 ALA A N 1
ATOM 633 C CA . ALA A 1 80 ? -1.523 -3.387 0.148 1.00 98.50 80 ALA A CA 1
ATOM 634 C C . ALA A 1 80 ? -0.273 -2.814 -0.526 1.00 98.50 80 ALA A C 1
ATOM 636 O O . ALA A 1 80 ? -0.195 -2.848 -1.749 1.00 98.50 80 ALA A O 1
ATOM 637 N N . ILE A 1 81 ? 0.726 -2.358 0.239 1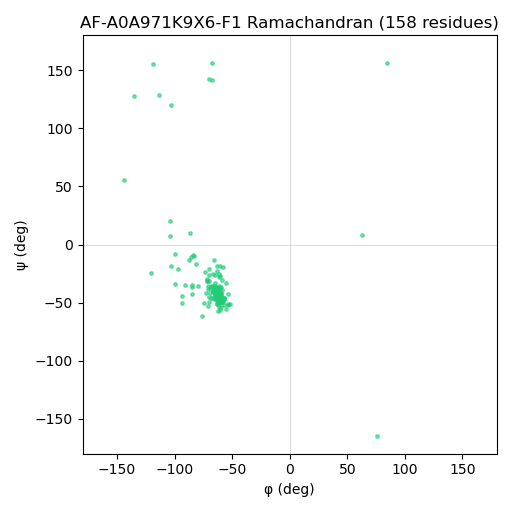.00 98.31 81 ILE A N 1
ATOM 638 C CA . ILE A 1 81 ? 1.989 -1.855 -0.325 1.00 98.31 81 ILE A CA 1
ATOM 639 C C . ILE A 1 81 ? 2.688 -2.937 -1.151 1.00 98.31 81 ILE A C 1
ATOM 641 O O . ILE A 1 81 ? 3.084 -2.686 -2.288 1.00 98.31 81 ILE A O 1
ATOM 645 N N . VAL A 1 82 ? 2.791 -4.161 -0.629 1.00 98.38 82 VAL A N 1
ATOM 646 C CA . VAL A 1 82 ? 3.394 -5.273 -1.378 1.00 98.38 82 VAL A CA 1
ATOM 647 C C . VAL A 1 82 ? 2.633 -5.521 -2.681 1.00 98.38 82 VAL A C 1
ATOM 649 O O . VAL A 1 82 ? 3.244 -5.592 -3.746 1.00 98.38 82 VAL A O 1
ATOM 652 N N . ALA A 1 83 ? 1.303 -5.604 -2.629 1.00 98.62 83 ALA A N 1
ATOM 653 C CA . ALA A 1 83 ? 0.489 -5.839 -3.817 1.00 98.62 83 ALA A CA 1
ATOM 654 C C . ALA A 1 83 ? 0.569 -4.694 -4.838 1.00 98.62 83 ALA A C 1
ATOM 656 O O . ALA A 1 83 ? 0.654 -4.959 -6.036 1.00 98.62 83 ALA A O 1
ATOM 657 N N . TYR A 1 84 ? 0.604 -3.442 -4.382 1.00 98.50 84 TYR A N 1
ATOM 658 C CA . TYR A 1 84 ? 0.775 -2.259 -5.225 1.00 98.50 84 TYR A CA 1
ATOM 659 C C . TYR A 1 84 ? 2.072 -2.352 -6.037 1.00 98.50 84 TYR A C 1
ATOM 661 O O . TYR A 1 84 ? 2.060 -2.256 -7.264 1.00 98.50 84 TYR A O 1
ATOM 669 N N . TYR A 1 85 ? 3.200 -2.610 -5.372 1.00 98.31 85 TYR A N 1
ATOM 670 C CA . TYR A 1 85 ? 4.500 -2.662 -6.041 1.00 98.31 85 TYR A CA 1
ATOM 671 C C . TYR A 1 85 ? 4.673 -3.911 -6.914 1.00 98.31 85 TYR A C 1
ATOM 673 O O . TYR A 1 85 ? 5.312 -3.836 -7.963 1.00 98.31 85 TYR A O 1
ATOM 681 N N . LEU A 1 86 ? 4.064 -5.042 -6.549 1.00 97.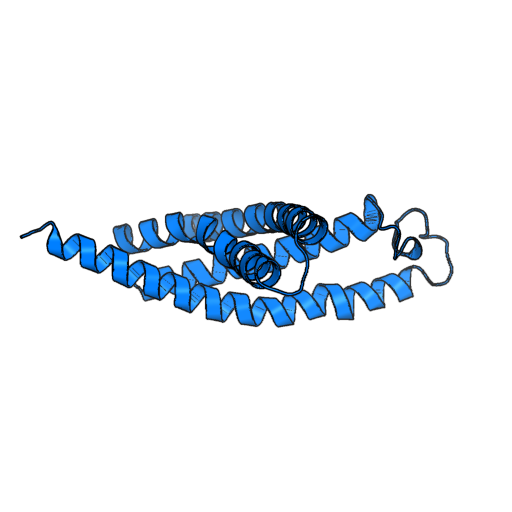88 86 LEU A N 1
ATOM 682 C CA . LEU A 1 86 ? 4.001 -6.204 -7.440 1.00 97.88 86 LEU A CA 1
ATOM 683 C C . LEU A 1 86 ? 3.151 -5.917 -8.684 1.00 97.88 86 LEU A C 1
ATOM 685 O O . LEU A 1 86 ? 3.534 -6.311 -9.782 1.00 97.88 86 LEU A O 1
ATOM 689 N N . THR A 1 87 ? 2.043 -5.187 -8.537 1.00 98.19 87 THR A N 1
ATOM 690 C CA . THR A 1 87 ? 1.213 -4.752 -9.674 1.00 98.19 87 THR A CA 1
ATOM 691 C C . THR A 1 87 ? 1.999 -3.821 -10.593 1.00 98.19 87 THR A C 1
ATOM 693 O O . THR A 1 87 ? 1.956 -3.993 -11.808 1.00 98.19 87 THR A O 1
ATOM 696 N N . ASN A 1 88 ? 2.795 -2.909 -10.026 1.00 96.94 88 ASN A N 1
ATOM 697 C CA . ASN A 1 88 ? 3.712 -2.063 -10.788 1.00 96.94 88 ASN A CA 1
ATOM 698 C C . ASN A 1 88 ? 4.711 -2.899 -11.609 1.00 96.94 88 ASN A C 1
ATOM 700 O O . ASN A 1 88 ? 4.830 -2.720 -12.819 1.00 96.94 88 ASN A O 1
ATOM 704 N N . ALA A 1 89 ? 5.370 -3.878 -10.982 1.00 97.31 89 ALA A N 1
ATOM 705 C CA . ALA A 1 89 ? 6.292 -4.771 -11.683 1.00 97.31 89 ALA A CA 1
ATOM 706 C C . ALA A 1 89 ? 5.596 -5.557 -12.814 1.00 97.31 89 ALA A C 1
ATOM 708 O O . ALA A 1 89 ? 6.137 -5.667 -13.913 1.00 97.31 89 ALA A O 1
ATOM 709 N N . VAL A 1 90 ? 4.374 -6.049 -12.581 1.00 97.25 90 VAL A N 1
ATOM 710 C CA . VAL A 1 90 ? 3.565 -6.716 -13.616 1.00 97.25 90 VAL A CA 1
ATOM 711 C C . VAL A 1 90 ? 3.228 -5.759 -14.762 1.00 97.25 90 VAL A C 1
ATOM 713 O O . VAL A 1 90 ? 3.348 -6.153 -15.924 1.00 97.25 90 VAL A O 1
ATOM 716 N N . GLN A 1 91 ? 2.854 -4.507 -14.471 1.00 96.44 91 GLN A N 1
ATOM 717 C CA . GLN A 1 91 ? 2.596 -3.513 -15.512 1.00 96.44 91 GLN A CA 1
ATOM 718 C C . GLN A 1 91 ? 3.845 -3.292 -16.370 1.00 96.44 91 GLN A C 1
ATOM 720 O O . GLN A 1 91 ? 3.749 -3.367 -17.593 1.00 96.44 91 GLN A O 1
ATOM 725 N N . LEU A 1 92 ? 5.007 -3.070 -15.754 1.00 96.56 92 LEU A N 1
ATOM 726 C CA . LEU A 1 92 ? 6.262 -2.845 -16.476 1.00 96.56 92 LEU A CA 1
ATOM 727 C C . LEU A 1 92 ? 6.639 -4.039 -17.366 1.00 96.56 92 LEU A C 1
ATOM 729 O O . LEU A 1 92 ? 6.999 -3.847 -18.525 1.00 96.56 92 LEU A O 1
ATOM 733 N N . ALA A 1 93 ? 6.493 -5.266 -16.858 1.00 96.94 93 ALA A N 1
ATOM 734 C CA . ALA A 1 93 ? 6.874 -6.479 -17.579 1.00 96.94 93 ALA A CA 1
ATOM 735 C C . ALA A 1 93 ? 5.943 -6.840 -18.741 1.00 96.94 93 ALA A C 1
ATOM 737 O O . ALA A 1 93 ? 6.432 -7.264 -19.788 1.00 96.94 93 ALA A O 1
ATOM 738 N N . PHE A 1 94 ? 4.626 -6.709 -18.558 1.00 97.12 94 PHE A N 1
ATOM 739 C CA . PHE A 1 94 ? 3.646 -7.339 -19.455 1.00 97.12 94 PHE A CA 1
ATOM 740 C C . PHE A 1 94 ? 2.687 -6.377 -20.154 1.00 97.12 94 PHE A C 1
ATOM 742 O O . PHE A 1 94 ? 2.129 -6.733 -21.186 1.00 97.12 94 PHE A O 1
ATOM 749 N N . ILE A 1 95 ? 2.449 -5.193 -19.589 1.00 94.56 95 ILE A N 1
ATOM 750 C CA . ILE A 1 95 ? 1.586 -4.170 -20.203 1.00 94.56 95 ILE A CA 1
ATO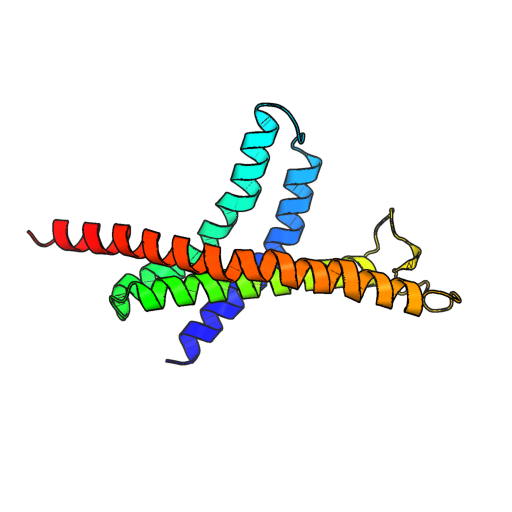M 751 C C . ILE A 1 95 ? 2.452 -3.120 -20.910 1.00 94.56 95 ILE A C 1
ATOM 753 O O . ILE A 1 95 ? 2.076 -2.596 -21.955 1.00 94.56 95 ILE A O 1
ATOM 757 N N . GLY A 1 96 ? 3.628 -2.845 -20.347 1.00 88.69 96 GLY A N 1
ATOM 758 C CA . GLY A 1 96 ? 4.555 -1.829 -20.809 1.00 88.69 96 GLY A CA 1
ATOM 759 C C . GLY A 1 96 ? 4.222 -0.446 -20.252 1.00 88.69 96 GLY A C 1
ATOM 760 O O . GLY A 1 96 ? 3.093 -0.132 -19.864 1.00 88.69 96 GLY A O 1
ATOM 761 N N . PHE A 1 97 ? 5.244 0.401 -20.209 1.00 89.50 97 PHE A N 1
ATOM 762 C CA . PHE A 1 97 ? 5.134 1.798 -19.814 1.00 89.50 97 PHE A CA 1
ATOM 763 C C . PHE A 1 97 ? 5.923 2.648 -20.805 1.00 89.50 97 PHE A C 1
ATOM 765 O O . PHE A 1 97 ? 7.090 2.369 -21.062 1.00 89.50 97 PHE A O 1
ATOM 772 N N . ALA A 1 98 ? 5.298 3.685 -21.369 1.00 88.44 98 ALA A N 1
ATOM 773 C CA . ALA A 1 98 ? 5.892 4.464 -22.461 1.00 88.44 98 ALA A CA 1
ATOM 774 C C . ALA A 1 98 ? 7.222 5.142 -22.083 1.00 88.44 98 ALA A C 1
ATOM 776 O O . ALA A 1 98 ? 8.052 5.374 -22.954 1.00 88.44 98 ALA A O 1
ATOM 777 N N . GLY A 1 99 ? 7.430 5.444 -20.797 1.00 90.50 99 GLY A N 1
ATOM 778 C CA . GLY A 1 99 ? 8.683 6.014 -20.300 1.00 90.50 99 GLY A CA 1
ATOM 779 C C . GLY A 1 99 ? 9.788 4.995 -20.002 1.00 90.50 99 GLY A C 1
ATOM 780 O O . GLY A 1 99 ? 10.896 5.422 -19.709 1.00 90.50 99 GLY A O 1
ATOM 781 N N . MET A 1 100 ? 9.491 3.689 -20.028 1.00 92.94 100 MET A N 1
ATOM 782 C CA . MET A 1 100 ? 10.444 2.600 -19.754 1.00 92.94 100 MET A CA 1
ATOM 783 C C . MET A 1 100 ? 10.166 1.372 -20.651 1.00 92.94 100 MET A C 1
ATOM 785 O O . MET A 1 100 ? 9.886 0.276 -20.146 1.00 92.94 100 MET A O 1
ATOM 789 N N . PRO A 1 101 ? 10.146 1.526 -21.990 1.00 94.94 101 PRO A N 1
ATOM 790 C CA . PRO A 1 101 ? 9.838 0.426 -22.906 1.00 94.94 101 PRO A CA 1
ATOM 791 C C . PRO A 1 101 ? 10.834 -0.744 -22.818 1.00 94.94 101 PRO A C 1
ATOM 793 O O . PRO A 1 101 ? 10.465 -1.879 -23.114 1.00 94.94 101 PRO A O 1
ATOM 796 N N . GLU A 1 102 ? 12.069 -0.490 -22.382 1.00 95.56 102 GLU A N 1
ATOM 797 C CA . GLU A 1 102 ? 13.156 -1.460 -22.211 1.00 95.56 102 GLU A CA 1
ATOM 798 C C . GLU A 1 102 ? 12.871 -2.547 -21.164 1.00 95.56 102 GLU A C 1
ATOM 800 O O . GLU A 1 102 ? 13.518 -3.593 -21.172 1.00 95.56 102 GLU A O 1
ATOM 805 N N . LEU A 1 103 ? 11.899 -2.325 -20.275 1.00 97.00 103 LEU A N 1
ATOM 806 C CA . LEU A 1 103 ? 11.509 -3.292 -19.246 1.00 97.00 103 LEU A CA 1
ATOM 807 C C . LEU A 1 103 ? 10.458 -4.292 -19.735 1.00 97.00 103 LEU A C 1
ATOM 809 O O . LEU A 1 103 ? 10.235 -5.320 -19.096 1.00 97.00 103 LEU A O 1
ATOM 813 N N . HIS A 1 104 ? 9.818 -4.043 -20.873 1.00 97.81 104 HIS A N 1
ATOM 814 C CA . HIS A 1 104 ? 8.791 -4.945 -21.376 1.00 97.81 104 HIS A CA 1
ATOM 815 C C . HIS A 1 104 ? 9.390 -6.294 -21.813 1.00 97.81 104 HIS A C 1
ATOM 817 O O . HIS A 1 104 ? 10.440 -6.340 -22.449 1.00 97.81 104 HIS A O 1
ATOM 823 N N . ILE A 1 105 ? 8.705 -7.413 -21.555 1.00 96.81 105 ILE A N 1
ATOM 824 C CA . ILE A 1 105 ? 9.207 -8.779 -21.819 1.00 96.81 105 ILE A CA 1
ATOM 825 C C . ILE A 1 105 ? 9.528 -9.064 -23.301 1.00 96.81 105 ILE A C 1
ATOM 827 O O . ILE A 1 105 ? 10.264 -10.000 -23.634 1.00 96.81 105 ILE A O 1
ATOM 831 N N . SER A 1 106 ? 8.993 -8.256 -24.219 1.00 96.69 106 SER A N 1
ATOM 832 C CA . SER A 1 106 ? 9.368 -8.308 -25.637 1.00 96.69 106 SER A CA 1
ATOM 833 C C . SER A 1 106 ? 10.829 -7.917 -25.875 1.00 96.69 106 SER A C 1
ATOM 835 O O . SER A 1 106 ? 11.422 -8.414 -26.824 1.00 96.69 106 SER A O 1
ATOM 837 N N . GLN A 1 107 ? 11.417 -7.098 -24.997 1.00 95.75 107 GLN A N 1
ATOM 838 C CA . GLN A 1 107 ? 12.803 -6.624 -25.059 1.00 95.75 107 GLN A CA 1
ATOM 839 C C . GLN A 1 107 ? 13.799 -7.586 -24.393 1.00 95.75 107 GLN A C 1
ATOM 841 O O . GLN A 1 107 ? 14.966 -7.257 -24.233 1.00 95.75 107 GLN A O 1
ATOM 846 N N . ARG A 1 108 ? 13.384 -8.805 -24.017 1.00 95.31 108 ARG A N 1
ATOM 847 C CA . ARG A 1 108 ? 14.241 -9.776 -23.300 1.00 95.31 108 ARG A CA 1
ATOM 848 C C . ARG A 1 108 ? 15.535 -10.178 -24.019 1.00 95.31 108 ARG A C 1
ATOM 850 O O . ARG A 1 108 ? 16.409 -10.765 -23.392 1.00 95.31 108 ARG A O 1
ATOM 857 N N . ALA A 1 109 ? 15.604 -9.958 -25.332 1.00 96.50 109 ALA A N 1
ATOM 858 C CA . ALA A 1 109 ? 16.780 -10.246 -26.149 1.00 96.50 109 ALA A CA 1
ATOM 859 C C . ALA A 1 109 ? 17.796 -9.089 -26.157 1.00 96.50 109 ALA A C 1
ATOM 861 O O . ALA A 1 109 ? 18.912 -9.278 -26.634 1.00 96.50 109 ALA A O 1
ATOM 862 N N . GLU A 1 110 ? 17.426 -7.915 -25.636 1.00 96.62 110 GLU A N 1
ATOM 863 C CA . GLU A 1 110 ? 18.304 -6.750 -25.585 1.00 96.62 110 GLU A CA 1
ATOM 864 C C . GLU A 1 110 ? 19.453 -6.955 -24.580 1.00 96.62 110 GLU A C 1
ATOM 866 O O . GLU A 1 110 ? 19.224 -7.497 -23.490 1.00 96.62 110 GLU A O 1
ATOM 871 N N . PRO A 1 111 ? 20.680 -6.480 -24.883 1.00 95.69 111 PRO A N 1
ATOM 872 C CA . PRO A 1 111 ? 21.873 -6.752 -24.073 1.00 95.69 111 PRO A CA 1
ATOM 873 C C . PRO A 1 111 ? 21.755 -6.356 -22.595 1.00 95.69 111 PRO A C 1
ATOM 875 O O . PRO A 1 111 ? 22.315 -7.025 -21.729 1.00 95.69 111 PRO A O 1
ATOM 878 N N . TYR A 1 112 ? 21.005 -5.290 -22.300 1.00 96.81 112 TYR A N 1
ATOM 879 C CA . TYR A 1 112 ? 20.883 -4.712 -20.957 1.00 96.81 112 TYR A CA 1
ATOM 880 C C . TYR A 1 112 ? 19.565 -5.052 -20.251 1.00 96.81 112 TYR A C 1
ATOM 882 O O . TYR A 1 112 ? 19.304 -4.534 -19.167 1.00 96.81 112 TYR A O 1
ATOM 890 N N . PHE A 1 113 ? 18.724 -5.928 -20.816 1.00 97.06 113 PHE A N 1
ATOM 891 C CA . PHE A 1 113 ? 17.383 -6.204 -20.284 1.00 97.06 113 PHE A CA 1
ATOM 892 C C . PHE A 1 113 ? 17.391 -6.594 -18.798 1.00 97.06 113 PHE A C 1
ATOM 894 O O . PHE A 1 113 ? 16.685 -6.001 -17.981 1.00 97.06 113 PHE A O 1
ATOM 901 N N . TRP A 1 114 ? 18.223 -7.569 -18.423 1.00 97.19 114 TRP A N 1
ATOM 902 C CA . TRP A 1 114 ? 18.296 -8.052 -17.042 1.00 97.19 114 TRP A CA 1
ATOM 903 C C . TRP A 1 114 ? 18.954 -7.056 -16.089 1.00 97.19 114 TRP A C 1
ATOM 905 O O . TRP A 1 114 ? 18.610 -7.024 -14.908 1.00 97.19 114 TRP A O 1
ATOM 915 N N . GLU A 1 115 ? 19.875 -6.232 -16.585 1.00 97.56 115 GLU A N 1
ATOM 916 C CA . GLU A 1 115 ? 20.502 -5.176 -15.793 1.00 97.56 115 GLU A CA 1
ATOM 917 C C . GLU A 1 115 ? 19.501 -4.056 -15.485 1.00 97.56 115 GLU A C 1
ATOM 919 O O . GLU A 1 115 ? 19.351 -3.672 -14.323 1.00 97.56 115 GLU A O 1
ATOM 924 N N . ASN A 1 116 ? 18.730 -3.627 -16.490 1.00 96.81 116 ASN A N 1
ATOM 925 C CA . ASN A 1 116 ? 17.639 -2.665 -16.337 1.00 96.81 116 ASN A CA 1
ATOM 926 C C . ASN A 1 116 ? 16.588 -3.179 -15.343 1.00 96.81 116 ASN A C 1
ATOM 928 O O . ASN A 1 116 ? 16.204 -2.468 -14.411 1.00 96.81 116 ASN A O 1
ATOM 932 N N . TRP A 1 117 ? 16.191 -4.450 -15.474 1.00 97.69 117 TRP A N 1
ATOM 933 C CA . TRP A 1 117 ? 15.279 -5.097 -14.531 1.00 97.69 117 TRP A CA 1
ATOM 934 C C . TRP A 1 117 ? 15.834 -5.164 -13.117 1.00 97.69 117 TRP A C 1
ATOM 936 O O . TRP A 1 117 ? 15.126 -4.832 -12.170 1.00 97.69 117 TRP A O 1
ATOM 946 N N . LYS A 1 118 ? 17.097 -5.564 -12.948 1.00 97.56 118 LYS A N 1
ATOM 947 C CA . LYS A 1 118 ? 17.745 -5.615 -11.634 1.00 97.56 118 LYS A CA 1
ATOM 948 C C . LYS A 1 118 ? 17.761 -4.237 -10.978 1.00 97.56 118 LYS A C 1
ATOM 950 O O . LYS A 1 118 ? 17.479 -4.141 -9.783 1.00 97.56 118 LYS A O 1
ATOM 955 N N . ASN A 1 119 ? 18.070 -3.193 -11.741 1.00 96.88 119 ASN A N 1
ATOM 956 C CA . ASN A 1 119 ? 18.104 -1.817 -11.260 1.00 96.88 119 ASN A CA 1
ATOM 957 C C . ASN A 1 119 ? 16.709 -1.378 -10.772 1.00 96.88 119 ASN A C 1
ATOM 959 O O . ASN A 1 119 ? 16.522 -1.097 -9.588 1.00 96.88 119 ASN A O 1
ATOM 963 N N . VAL A 1 120 ? 15.691 -1.459 -11.632 1.00 96.81 120 VAL A N 1
ATOM 964 C CA . VAL A 1 120 ? 14.314 -1.055 -11.290 1.00 96.81 120 VAL A CA 1
ATOM 965 C C . VAL A 1 120 ? 13.732 -1.903 -10.161 1.00 96.81 120 VAL A C 1
ATOM 967 O O . VAL A 1 120 ? 13.101 -1.378 -9.241 1.00 96.81 120 VAL A O 1
ATOM 970 N N . PHE A 1 121 ? 13.979 -3.212 -10.166 1.00 96.75 121 PHE A N 1
ATOM 971 C CA . PHE A 1 121 ? 13.510 -4.093 -9.103 1.00 96.75 121 PHE A CA 1
ATOM 972 C C . PHE A 1 121 ? 14.140 -3.738 -7.750 1.00 96.75 121 PHE A C 1
ATOM 974 O O . PHE A 1 121 ? 13.439 -3.678 -6.744 1.00 96.75 121 PHE A O 1
ATOM 981 N N . THR A 1 122 ? 15.441 -3.444 -7.715 1.00 97.44 122 THR A N 1
ATOM 982 C CA . THR A 1 122 ? 16.152 -3.118 -6.470 1.00 97.44 122 THR A CA 1
ATOM 983 C C . THR A 1 122 ? 15.741 -1.753 -5.927 1.00 97.44 122 THR A C 1
ATOM 985 O O . THR A 1 122 ? 15.347 -1.638 -4.768 1.00 97.44 122 THR A O 1
ATOM 988 N N . TYR A 1 123 ? 15.819 -0.709 -6.750 1.00 95.81 123 TYR A N 1
ATOM 989 C CA . TYR A 1 123 ? 15.686 0.661 -6.259 1.00 95.81 123 TYR A CA 1
ATOM 990 C C . TYR A 1 123 ? 14.246 1.169 -6.289 1.00 95.81 123 TYR A C 1
ATOM 992 O O . TYR A 1 123 ? 13.845 1.897 -5.386 1.00 95.81 123 TYR A O 1
ATOM 1000 N N . SER A 1 124 ? 13.445 0.772 -7.280 1.00 94.44 124 SER A N 1
ATOM 1001 C CA . SER A 1 124 ? 12.064 1.251 -7.402 1.00 94.44 124 SER A CA 1
ATOM 1002 C C . SER A 1 124 ? 11.068 0.315 -6.723 1.00 94.44 124 SER A C 1
ATOM 1004 O O . SER A 1 124 ? 10.256 0.773 -5.923 1.00 94.44 124 SER A O 1
ATOM 1006 N N . ILE A 1 125 ? 11.128 -0.990 -7.009 1.00 97.12 125 ILE A N 1
ATOM 1007 C CA . ILE A 1 125 ? 10.166 -1.959 -6.462 1.00 97.12 125 ILE A CA 1
ATOM 1008 C C . ILE A 1 125 ? 10.478 -2.258 -4.994 1.00 97.12 125 ILE A C 1
ATOM 1010 O O . ILE A 1 125 ? 9.666 -1.948 -4.127 1.00 97.12 125 ILE A O 1
ATOM 1014 N N . LEU A 1 126 ? 11.656 -2.811 -4.689 1.00 97.56 126 LEU A N 1
ATOM 1015 C CA . LEU A 1 126 ? 12.033 -3.141 -3.313 1.00 97.56 126 LEU A CA 1
ATOM 1016 C C . LEU A 1 126 ? 12.275 -1.890 -2.464 1.00 97.56 126 LEU A C 1
ATOM 1018 O O . LEU A 1 126 ? 11.820 -1.845 -1.323 1.00 97.56 126 LEU A O 1
ATOM 1022 N N . GLY A 1 127 ? 12.938 -0.871 -3.019 1.00 97.25 127 GLY A N 1
ATOM 1023 C CA . GLY A 1 127 ? 13.135 0.411 -2.337 1.00 97.25 127 GLY A CA 1
ATOM 1024 C C . GLY A 1 127 ? 11.808 1.061 -1.942 1.00 97.25 127 GLY A C 1
ATOM 1025 O O . GLY A 1 127 ? 11.610 1.402 -0.776 1.00 97.25 127 GLY A O 1
ATOM 1026 N N . GLY A 1 128 ? 10.853 1.120 -2.874 1.00 96.31 128 GLY A N 1
ATOM 1027 C CA . GLY A 1 128 ? 9.513 1.629 -2.601 1.00 96.31 128 GLY A CA 1
ATOM 1028 C C . GLY A 1 128 ? 8.730 0.776 -1.597 1.00 96.31 128 GLY A C 1
ATOM 1029 O O . GLY A 1 128 ? 8.125 1.320 -0.674 1.00 96.31 128 GLY A O 1
ATOM 1030 N N . MET A 1 129 ? 8.789 -0.558 -1.706 1.00 97.75 129 MET A N 1
ATOM 1031 C CA . MET A 1 129 ? 8.189 -1.456 -0.709 1.00 97.75 129 MET A CA 1
ATOM 1032 C C . MET A 1 129 ? 8.766 -1.230 0.693 1.00 97.75 129 MET A C 1
ATOM 1034 O O . MET A 1 129 ? 8.018 -1.297 1.664 1.00 97.75 129 MET A O 1
ATOM 1038 N N . ALA A 1 130 ? 10.071 -0.978 0.821 1.00 97.44 130 ALA A N 1
ATOM 1039 C CA . ALA A 1 130 ? 10.718 -0.750 2.110 1.00 97.44 130 ALA A CA 1
ATOM 1040 C C . ALA A 1 130 ? 10.308 0.597 2.725 1.00 97.44 130 ALA A C 1
ATOM 1042 O O . ALA A 1 130 ? 9.878 0.638 3.880 1.00 97.44 130 ALA A O 1
ATOM 1043 N N . GLU A 1 131 ? 10.390 1.680 1.947 1.00 96.44 131 GLU A N 1
ATOM 1044 C CA . GLU A 1 131 ? 10.030 3.032 2.386 1.00 96.44 131 GLU A CA 1
ATOM 1045 C C . GLU A 1 131 ? 8.555 3.105 2.802 1.00 96.44 131 GLU A C 1
ATOM 1047 O O . GLU A 1 131 ? 8.223 3.415 3.952 1.00 96.44 131 GLU A O 1
ATOM 1052 N N . TRP A 1 132 ? 7.655 2.736 1.890 1.00 97.06 132 TRP A N 1
ATOM 1053 C CA . TRP A 1 132 ? 6.221 2.780 2.154 1.00 97.06 132 TRP A CA 1
ATOM 1054 C C . TRP A 1 132 ? 5.767 1.664 3.084 1.00 97.06 132 TRP A C 1
ATOM 1056 O O . TRP A 1 132 ? 4.773 1.830 3.782 1.00 97.06 132 TRP A O 1
ATOM 1066 N N . GLY A 1 133 ? 6.502 0.554 3.161 1.00 97.69 133 GLY A N 1
ATOM 1067 C CA . GLY A 1 133 ? 6.250 -0.519 4.116 1.00 97.69 133 GLY A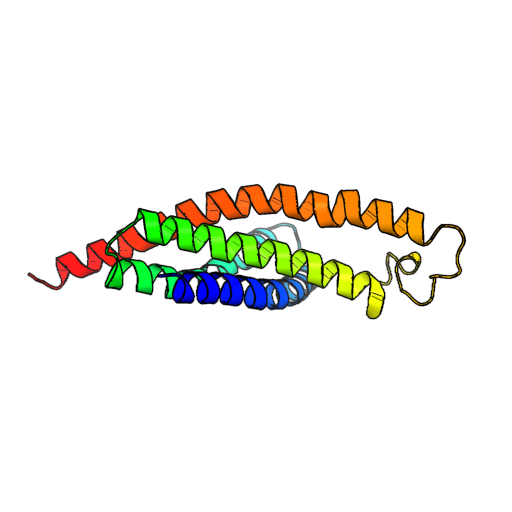 CA 1
ATOM 1068 C C . GLY A 1 133 ? 6.436 -0.061 5.560 1.00 97.69 133 GLY A C 1
ATOM 1069 O O . GLY A 1 133 ? 5.600 -0.365 6.412 1.00 97.69 133 GLY A O 1
ATOM 1070 N N . ALA A 1 134 ? 7.471 0.734 5.845 1.00 97.19 134 ALA A N 1
ATOM 1071 C CA . ALA A 1 134 ? 7.665 1.320 7.172 1.00 97.19 134 ALA A CA 1
ATOM 1072 C C . ALA A 1 134 ? 6.496 2.247 7.553 1.00 97.19 134 ALA A C 1
ATOM 1074 O O . ALA A 1 134 ? 5.933 2.130 8.647 1.00 97.19 134 ALA A O 1
ATOM 1075 N N . ILE A 1 135 ? 6.073 3.109 6.621 1.00 96.25 135 ILE A N 1
ATOM 1076 C CA . ILE A 1 135 ? 4.908 3.990 6.795 1.00 96.25 135 ILE A CA 1
ATOM 1077 C C . ILE A 1 135 ? 3.631 3.163 6.974 1.00 96.25 135 ILE A C 1
ATOM 1079 O O . ILE A 1 135 ? 2.826 3.457 7.854 1.00 96.25 135 ILE A O 1
ATOM 1083 N N . ALA A 1 136 ? 3.454 2.100 6.192 1.00 97.19 136 ALA A N 1
ATOM 1084 C CA . ALA A 1 136 ? 2.300 1.218 6.262 1.00 97.19 136 ALA A CA 1
ATOM 1085 C C . ALA A 1 136 ? 2.193 0.507 7.615 1.00 97.19 136 ALA A C 1
ATOM 1087 O O . ALA A 1 136 ? 1.114 0.446 8.206 1.00 97.19 136 ALA A O 1
ATOM 1088 N N . LEU A 1 137 ? 3.319 0.013 8.133 1.00 97.88 137 LEU A N 1
ATOM 1089 C CA . LEU A 1 137 ? 3.385 -0.661 9.423 1.00 97.88 137 LEU A CA 1
ATOM 1090 C C . LEU A 1 137 ? 3.001 0.291 10.561 1.00 97.88 137 LEU A C 1
ATOM 1092 O O . LEU A 1 137 ? 2.117 -0.038 11.355 1.00 97.88 137 LEU A O 1
ATOM 1096 N N . VAL A 1 138 ? 3.623 1.473 10.620 1.00 98.00 138 VAL A N 1
ATOM 1097 C CA . VAL A 1 138 ? 3.409 2.447 11.703 1.00 98.00 138 VAL A CA 1
ATOM 1098 C C . VAL A 1 138 ? 2.063 3.159 11.556 1.00 98.00 138 VAL A C 1
ATOM 1100 O O . VAL A 1 138 ? 1.268 3.194 12.495 1.00 98.00 138 VAL A O 1
ATOM 1103 N N . GLY A 1 139 ? 1.771 3.689 10.372 1.00 96.75 139 GLY A N 1
ATOM 1104 C CA . GLY A 1 139 ? 0.530 4.397 10.071 1.00 96.75 139 GLY A CA 1
ATOM 1105 C C . GLY A 1 139 ? -0.692 3.493 10.203 1.00 96.75 139 GLY A C 1
ATOM 1106 O O . GLY A 1 139 ? -1.656 3.868 10.871 1.00 96.75 139 GLY A O 1
ATOM 1107 N N . GLY A 1 140 ? -0.623 2.267 9.677 1.00 97.44 140 GLY A N 1
ATOM 1108 C CA . GLY A 1 140 ? -1.703 1.289 9.796 1.00 97.44 140 GLY A CA 1
ATOM 1109 C C . GLY A 1 140 ? -1.979 0.928 11.254 1.00 97.44 140 GLY A C 1
ATOM 1110 O O . GLY A 1 140 ? -3.142 0.854 11.660 1.00 97.44 140 GLY A O 1
ATOM 1111 N N . PHE A 1 141 ? -0.924 0.800 12.069 1.00 98.19 141 PHE A N 1
ATOM 1112 C CA . PHE A 1 141 ? -1.064 0.577 13.507 1.00 98.19 141 PHE A CA 1
ATOM 1113 C C . PHE A 1 141 ? -1.790 1.731 14.193 1.00 98.19 141 PHE A C 1
ATOM 1115 O O . PHE A 1 141 ? -2.783 1.516 14.891 1.00 98.19 141 PHE A O 1
ATOM 1122 N N . ILE A 1 142 ? -1.299 2.956 13.989 1.00 97.81 142 ILE A N 1
ATOM 1123 C CA . ILE A 1 142 ? -1.825 4.162 14.631 1.00 97.81 142 ILE A CA 1
ATOM 1124 C C . ILE A 1 142 ? -3.288 4.372 14.237 1.00 97.81 142 ILE A C 1
ATOM 1126 O O . ILE A 1 142 ? -4.146 4.509 15.110 1.00 97.81 142 ILE A O 1
ATOM 1130 N N . VAL A 1 143 ? -3.601 4.337 12.940 1.00 96.81 143 VAL A N 1
ATOM 1131 C CA . VAL A 1 143 ? -4.965 4.544 12.436 1.00 96.81 143 VAL A CA 1
ATOM 1132 C C . VAL A 1 143 ? -5.900 3.443 12.937 1.00 96.81 143 VAL A C 1
ATOM 1134 O O . VAL A 1 143 ? -6.993 3.745 13.422 1.00 96.81 143 VAL A O 1
ATOM 1137 N N . GLY A 1 144 ? -5.468 2.178 12.909 1.00 96.75 144 GLY A N 1
ATOM 1138 C CA . GLY A 1 144 ? -6.252 1.061 13.438 1.00 96.75 144 GLY A CA 1
ATOM 1139 C C . GLY A 1 144 ? -6.545 1.182 14.931 1.00 96.75 144 GLY A C 1
ATOM 1140 O O . GLY A 1 144 ? -7.684 0.989 15.372 1.00 96.75 144 GLY A O 1
ATOM 1141 N N . TYR A 1 145 ? -5.541 1.576 15.712 1.00 96.62 145 TYR A N 1
ATOM 1142 C CA . TYR A 1 145 ? -5.672 1.797 17.146 1.00 96.62 145 TYR A CA 1
ATOM 1143 C C . TYR A 1 145 ? -6.639 2.952 17.459 1.00 96.62 145 TYR A C 1
ATOM 1145 O O . TYR A 1 145 ? -7.550 2.800 18.280 1.00 96.62 145 TYR A O 1
ATOM 1153 N N . LEU A 1 146 ? -6.481 4.095 16.780 1.00 95.88 146 LEU A N 1
ATOM 1154 C CA . LEU A 1 146 ? -7.319 5.283 16.968 1.00 95.88 146 LEU A CA 1
ATOM 1155 C C . LEU A 1 146 ? -8.775 5.035 16.556 1.00 95.88 146 LEU A C 1
ATOM 1157 O O . LEU A 1 146 ? -9.694 5.395 17.294 1.00 95.88 146 LEU A O 1
ATOM 1161 N N . LEU A 1 147 ? -9.017 4.365 15.428 1.00 94.44 147 LEU A N 1
ATOM 1162 C CA . LEU A 1 147 ? -10.377 4.004 15.022 1.00 94.44 147 LEU A CA 1
ATOM 1163 C C . LEU A 1 147 ? -11.034 3.062 16.037 1.00 94.44 147 LEU A C 1
ATOM 1165 O O . LEU A 1 147 ? -12.208 3.240 16.370 1.00 94.44 147 LEU A O 1
ATOM 1169 N N . SER A 1 148 ? -10.277 2.116 16.601 1.00 94.12 148 SER A N 1
ATOM 1170 C CA . SER A 1 148 ? -10.780 1.234 17.659 1.00 94.12 148 SER A CA 1
ATOM 1171 C C . SER A 1 148 ? -11.169 2.007 18.923 1.00 94.12 148 SER A C 1
ATOM 1173 O O . SER A 1 148 ? -12.206 1.716 19.520 1.00 94.12 148 SER A O 1
ATOM 1175 N N . LEU A 1 149 ? -10.409 3.042 19.312 1.00 92.69 149 LEU A N 1
ATOM 1176 C CA . LEU A 1 149 ? -10.781 3.924 20.428 1.00 92.69 149 LEU A CA 1
ATOM 1177 C C . LEU A 1 149 ? -12.148 4.578 20.212 1.00 92.69 149 LEU A C 1
ATOM 1179 O O . LEU A 1 149 ? -12.981 4.574 21.119 1.00 92.69 149 LEU A O 1
ATOM 1183 N N . ILE A 1 150 ? -12.384 5.122 19.017 1.00 91.06 150 ILE A N 1
ATOM 1184 C CA . ILE A 1 150 ? -13.641 5.800 18.681 1.00 91.06 150 ILE A CA 1
ATOM 1185 C C . ILE A 1 150 ? -14.806 4.804 18.718 1.00 91.06 150 ILE A C 1
ATOM 1187 O O . ILE A 1 150 ? -15.845 5.084 19.321 1.00 91.06 150 ILE A O 1
ATOM 1191 N N . LEU A 1 151 ? -14.633 3.625 18.115 1.00 88.44 151 LEU A N 1
ATOM 1192 C CA . LEU A 1 151 ? -15.678 2.602 18.050 1.00 88.44 151 LEU A CA 1
ATOM 1193 C C . LEU A 1 151 ? -16.018 2.012 19.423 1.00 88.44 151 LEU A C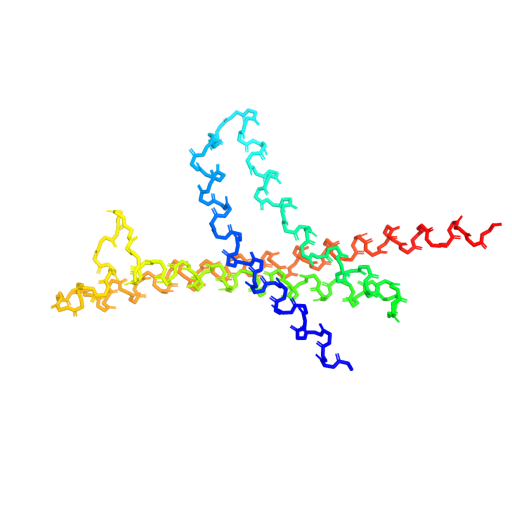 1
ATOM 1195 O O . LEU A 1 151 ? -17.191 1.784 19.715 1.00 88.44 151 LEU A O 1
ATOM 1199 N N . LEU A 1 152 ? -15.017 1.789 20.278 1.00 85.19 152 LEU A N 1
ATOM 1200 C CA . LEU A 1 152 ? -15.230 1.263 21.627 1.00 85.19 152 LEU A CA 1
ATOM 1201 C C . LEU A 1 152 ? -15.890 2.296 22.549 1.00 85.19 152 LEU A C 1
ATOM 1203 O O . LEU A 1 152 ? -16.782 1.932 23.313 1.00 85.19 152 LEU A O 1
ATOM 1207 N N . ARG A 1 153 ? -15.526 3.584 22.444 1.00 83.62 153 ARG A N 1
ATOM 1208 C CA . ARG A 1 153 ? -16.178 4.663 23.213 1.00 83.62 153 ARG A CA 1
ATOM 1209 C C . ARG A 1 153 ? -17.671 4.770 22.904 1.00 83.62 153 ARG A C 1
ATOM 1211 O O . ARG A 1 153 ? -18.472 4.833 23.829 1.00 83.62 153 ARG A O 1
ATOM 1218 N N . ARG A 1 154 ? -18.052 4.705 21.622 1.00 76.31 154 ARG A N 1
ATOM 1219 C CA . ARG A 1 154 ? -19.466 4.730 21.198 1.00 76.31 154 ARG A CA 1
ATOM 1220 C C . ARG A 1 154 ? -20.279 3.541 21.708 1.00 76.31 154 ARG A C 1
ATOM 1222 O O . ARG A 1 154 ? -21.496 3.622 21.771 1.00 76.31 154 ARG A O 1
ATOM 1229 N N . ARG A 1 155 ? -19.631 2.424 22.046 1.00 66.06 155 ARG A N 1
ATOM 1230 C CA . ARG A 1 155 ? -20.316 1.240 22.576 1.00 66.06 155 ARG A CA 1
ATOM 1231 C C . ARG A 1 155 ? -20.647 1.393 24.061 1.00 66.06 155 ARG A C 1
ATOM 1233 O O . ARG A 1 155 ? -21.714 0.960 24.468 1.00 66.06 155 ARG A O 1
ATOM 1240 N N . GLY A 1 156 ? -19.773 2.043 24.832 1.00 58.47 156 GLY A N 1
ATOM 1241 C CA . GLY A 1 156 ? -20.018 2.341 26.248 1.00 58.47 156 GLY A CA 1
ATOM 1242 C C . GLY A 1 156 ? -21.095 3.406 26.482 1.00 58.47 156 GLY A C 1
ATOM 1243 O O . GLY A 1 156 ? -21.754 3.375 27.512 1.00 58.47 156 GLY A O 1
ATOM 1244 N N . SER A 1 157 ? -21.315 4.311 25.521 1.00 54.00 157 SER A N 1
ATOM 1245 C CA . SER A 1 157 ? -22.353 5.352 25.608 1.00 54.00 157 SER A CA 1
ATOM 1246 C C . SER A 1 157 ? -23.758 4.889 25.201 1.00 54.00 157 SER A C 1
ATOM 1248 O O . SER A 1 157 ? -24.699 5.649 25.361 1.00 54.00 157 SER A O 1
ATOM 1250 N N . VAL A 1 158 ? -23.905 3.694 24.616 1.00 53.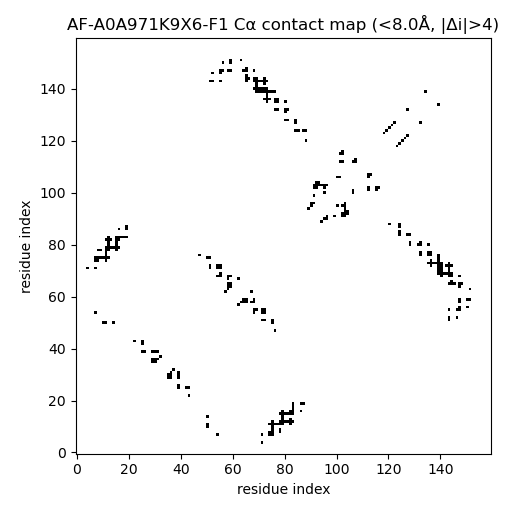41 158 VAL A N 1
ATOM 1251 C CA . VAL A 1 158 ? -25.206 3.127 24.186 1.00 53.41 158 VAL A CA 1
ATOM 1252 C C . VAL A 1 158 ? -25.749 2.121 25.216 1.00 53.41 158 VAL A C 1
ATOM 1254 O O . VAL A 1 158 ? -26.875 1.656 25.099 1.00 53.41 158 VAL A O 1
ATOM 1257 N N . SER A 1 159 ? -24.952 1.774 26.230 1.00 48.81 159 SER A N 1
ATOM 1258 C CA . SER A 1 159 ? -25.313 0.846 27.309 1.00 48.81 159 SER A CA 1
ATOM 1259 C C . SER A 1 159 ? -25.631 1.539 28.644 1.00 48.81 159 SER A C 1
ATOM 1261 O O . SER A 1 159 ? -25.528 0.897 29.687 1.00 48.81 159 SER A O 1
ATOM 1263 N N . GLN A 1 160 ? -25.957 2.834 28.618 1.00 40.75 160 GLN A N 1
ATOM 1264 C CA . GLN A 1 160 ? -26.520 3.602 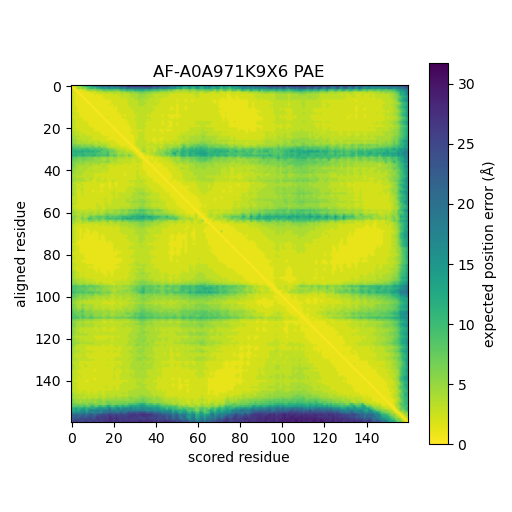29.736 1.00 40.75 160 GLN A CA 1
ATOM 1265 C C . GLN A 1 160 ? -27.904 4.099 29.332 1.00 40.75 160 GLN A C 1
ATOM 1267 O O . GLN A 1 160 ? -28.774 4.143 30.224 1.00 40.75 160 GLN A O 1
#

pLDDT: mean 92.88, std 9.22, range [40.75, 98.62]